Protein AF-A0A2P4YGZ6-F1 (afdb_monomer_lite)

Structure (mmCIF, N/CA/C/O backbone):
data_AF-A0A2P4YGZ6-F1
#
_entry.id   AF-A0A2P4YGZ6-F1
#
loop_
_atom_site.group_PDB
_atom_site.id
_atom_site.type_symbol
_atom_site.label_atom_id
_atom_site.label_alt_id
_atom_site.label_comp_id
_atom_site.label_asym_id
_atom_site.label_entity_id
_atom_site.label_seq_id
_atom_site.pdbx_PDB_ins_code
_atom_site.Cartn_x
_atom_site.Cartn_y
_atom_site.Cartn_z
_atom_site.occupancy
_atom_site.B_iso_or_equiv
_atom_site.auth_seq_id
_atom_site.auth_comp_id
_atom_site.auth_asym_id
_atom_site.auth_atom_id
_atom_site.pdbx_PDB_model_num
ATOM 1 N N . MET A 1 1 ? -4.863 10.847 4.086 1.00 81.38 1 MET A N 1
ATOM 2 C CA . MET A 1 1 ? -5.470 10.109 2.950 1.00 81.38 1 MET A CA 1
ATOM 3 C C . MET A 1 1 ? -4.583 8.900 2.673 1.00 81.38 1 MET A C 1
ATOM 5 O O . MET A 1 1 ? -3.381 9.070 2.823 1.00 81.38 1 MET A O 1
ATOM 9 N N . PRO A 1 2 ? -5.110 7.704 2.347 1.00 90.00 2 PRO A N 1
ATOM 10 C CA . PRO A 1 2 ? -4.251 6.555 2.063 1.00 90.00 2 PRO A CA 1
ATOM 11 C C . PRO A 1 2 ? -3.385 6.831 0.823 1.00 90.00 2 PRO A C 1
ATOM 13 O O . PRO A 1 2 ? -3.953 7.194 -0.212 1.00 90.00 2 PRO A O 1
ATOM 16 N N . PRO A 1 3 ? -2.054 6.654 0.893 1.00 94.62 3 PRO A N 1
ATOM 17 C CA . PRO A 1 3 ? -1.184 6.873 -0.255 1.00 94.62 3 PRO A CA 1
ATOM 18 C C . PRO A 1 3 ? -1.442 5.820 -1.334 1.00 94.62 3 PRO A C 1
ATOM 20 O O . PRO A 1 3 ? -1.851 4.684 -1.044 1.00 94.62 3 PRO A O 1
ATOM 23 N N . TYR A 1 4 ? -1.216 6.212 -2.587 1.00 95.00 4 TYR A N 1
ATOM 24 C CA . TYR A 1 4 ? -1.559 5.419 -3.763 1.00 95.00 4 TYR A CA 1
ATOM 25 C C . TYR A 1 4 ? -0.336 5.190 -4.653 1.00 95.00 4 TYR A C 1
ATOM 27 O O . TYR A 1 4 ? 0.297 6.148 -5.095 1.00 95.00 4 TYR A O 1
ATOM 35 N N . VAL A 1 5 ? -0.010 3.925 -4.926 1.00 93.50 5 VAL A N 1
ATOM 36 C CA . VAL A 1 5 ? 1.111 3.556 -5.797 1.00 93.50 5 VAL A CA 1
ATOM 37 C C . VAL A 1 5 ? 0.688 3.721 -7.251 1.00 93.50 5 VAL A C 1
ATOM 39 O O . VAL A 1 5 ? -0.211 3.026 -7.729 1.00 93.50 5 VAL A O 1
ATOM 42 N N . THR A 1 6 ? 1.338 4.641 -7.955 1.00 92.06 6 THR A N 1
ATOM 43 C CA . THR A 1 6 ? 1.119 4.902 -9.392 1.00 92.06 6 THR A CA 1
ATOM 44 C C . THR A 1 6 ? 2.372 4.693 -10.232 1.00 92.06 6 THR A C 1
ATOM 46 O O . THR A 1 6 ? 2.261 4.549 -11.445 1.00 92.06 6 THR A O 1
ATOM 49 N N . ASP A 1 7 ? 3.528 4.629 -9.579 1.00 89.44 7 ASP A N 1
ATOM 50 C CA . ASP A 1 7 ? 4.850 4.463 -10.162 1.00 89.44 7 ASP A CA 1
ATOM 51 C C . ASP A 1 7 ? 5.674 3.554 -9.235 1.00 89.44 7 ASP A C 1
ATOM 53 O O . ASP A 1 7 ? 5.510 3.591 -8.013 1.00 89.44 7 ASP A O 1
ATOM 57 N N . ILE A 1 8 ? 6.517 2.717 -9.836 1.00 87.94 8 ILE A N 1
ATOM 58 C CA . ILE A 1 8 ? 7.423 1.772 -9.171 1.00 87.94 8 ILE A CA 1
ATOM 59 C C . ILE A 1 8 ? 8.883 2.234 -9.214 1.00 87.94 8 ILE A C 1
ATOM 61 O O . ILE A 1 8 ? 9.770 1.490 -8.801 1.00 87.94 8 ILE A O 1
ATOM 65 N N . SER A 1 9 ? 9.152 3.454 -9.690 1.00 87.69 9 SER A N 1
ATOM 66 C CA . SER A 1 9 ? 10.473 4.062 -9.571 1.00 87.69 9 SER A CA 1
ATOM 67 C C . SER A 1 9 ? 10.914 4.124 -8.105 1.00 87.69 9 SER A C 1
ATOM 69 O O . SER A 1 9 ? 10.115 4.371 -7.197 1.00 87.69 9 SER A O 1
ATOM 71 N N . HIS A 1 10 ? 12.210 3.928 -7.858 1.00 86.19 10 HIS A N 1
ATOM 72 C CA . HIS A 1 10 ? 12.779 3.984 -6.512 1.00 86.19 10 HIS A CA 1
ATOM 73 C C . HIS A 1 10 ? 12.368 5.235 -5.707 1.00 86.19 10 HIS A C 1
ATOM 75 O O . HIS A 1 10 ? 11.855 5.068 -4.597 1.00 86.19 10 HIS A O 1
ATOM 81 N N . PRO A 1 11 ? 12.492 6.482 -6.217 1.00 88.44 11 PRO A N 1
ATOM 82 C CA . PRO A 1 11 ? 12.065 7.659 -5.458 1.00 88.44 11 PRO A CA 1
ATOM 83 C C . PRO A 1 11 ? 10.560 7.661 -5.151 1.00 88.44 11 PRO A C 1
ATOM 85 O O . PRO A 1 11 ? 10.166 8.082 -4.060 1.00 88.44 11 PRO A O 1
ATOM 88 N N . ALA A 1 12 ? 9.716 7.163 -6.063 1.00 89.56 12 ALA A N 1
ATOM 89 C CA . ALA A 1 12 ? 8.281 7.047 -5.823 1.00 89.56 12 ALA A CA 1
ATOM 90 C C . ALA A 1 12 ? 7.971 6.024 -4.721 1.00 89.56 12 ALA A C 1
ATOM 92 O O . ALA A 1 12 ? 7.162 6.308 -3.836 1.00 89.56 12 ALA A O 1
ATOM 93 N N . LEU A 1 13 ? 8.649 4.872 -4.720 1.00 91.19 13 LEU A N 1
ATOM 94 C CA . LEU A 1 13 ? 8.451 3.826 -3.716 1.00 91.19 13 LEU A CA 1
ATOM 95 C C . LEU A 1 13 ? 8.996 4.212 -2.337 1.00 91.19 13 LEU A C 1
ATOM 97 O O . LEU A 1 13 ? 8.330 3.961 -1.332 1.00 91.19 13 LEU A O 1
ATOM 101 N N . VAL A 1 14 ? 10.149 4.885 -2.266 1.00 89.56 14 VAL A N 1
ATOM 102 C CA . VAL A 1 14 ? 10.687 5.431 -1.007 1.00 89.56 14 VAL A CA 1
ATOM 103 C C . VAL A 1 14 ? 9.727 6.458 -0.410 1.00 89.56 14 VAL A C 1
ATOM 105 O O . VAL A 1 14 ? 9.428 6.409 0.788 1.00 89.56 14 VAL A O 1
ATOM 108 N N . LYS A 1 15 ? 9.202 7.368 -1.241 1.00 92.31 15 LYS A N 1
ATOM 109 C CA . LYS A 1 15 ? 8.197 8.346 -0.813 1.00 92.31 15 LYS A CA 1
ATOM 110 C C . LYS A 1 15 ? 6.922 7.653 -0.330 1.00 92.31 15 LYS A C 1
ATOM 112 O O . LYS A 1 15 ? 6.473 7.926 0.781 1.00 92.31 15 LYS A O 1
ATOM 117 N N . TRP A 1 16 ? 6.379 6.729 -1.123 1.00 94.50 16 TRP A N 1
ATOM 118 C CA . TRP A 1 16 ? 5.165 5.995 -0.772 1.00 94.50 16 TRP A CA 1
ATOM 119 C C . TRP A 1 16 ? 5.320 5.231 0.544 1.00 94.50 16 TRP A C 1
ATOM 121 O O . TRP A 1 16 ? 4.413 5.266 1.369 1.00 94.50 16 TRP A O 1
ATOM 131 N N . LYS A 1 17 ? 6.469 4.587 0.785 1.00 92.94 17 LYS A N 1
ATOM 132 C CA . LYS A 1 17 ? 6.731 3.844 2.025 1.00 92.94 17 LYS A CA 1
ATOM 133 C C . LYS A 1 17 ? 6.667 4.745 3.259 1.00 92.94 17 LYS A C 1
ATOM 135 O O . LYS A 1 17 ? 6.066 4.361 4.260 1.00 92.94 17 LYS A O 1
ATOM 140 N N . ARG A 1 18 ? 7.225 5.957 3.174 1.00 94.00 18 ARG A N 1
ATOM 141 C CA . ARG A 1 18 ? 7.132 6.959 4.247 1.00 94.00 18 ARG A CA 1
ATOM 142 C C . ARG A 1 18 ? 5.687 7.397 4.480 1.00 94.00 18 ARG A C 1
ATOM 144 O O . ARG A 1 18 ? 5.194 7.297 5.597 1.00 94.00 18 ARG A O 1
ATOM 151 N N . GLU A 1 19 ? 4.994 7.812 3.421 1.00 95.56 19 GLU A N 1
ATOM 152 C CA . GLU A 1 19 ? 3.592 8.250 3.506 1.00 95.56 19 GLU A CA 1
ATOM 153 C C . GLU A 1 19 ? 2.672 7.129 4.014 1.00 95.56 19 GLU A C 1
ATOM 155 O O . GLU A 1 19 ? 1.671 7.378 4.690 1.00 95.56 19 GLU A O 1
ATOM 160 N N . ARG A 1 20 ? 2.998 5.872 3.691 1.00 95.38 20 ARG A N 1
ATOM 161 C CA . ARG A 1 20 ? 2.248 4.697 4.131 1.00 95.38 20 ARG A CA 1
ATOM 162 C C . ARG A 1 20 ? 2.397 4.471 5.627 1.00 95.38 20 ARG A C 1
ATOM 164 O O . ARG A 1 20 ? 1.386 4.185 6.263 1.00 95.38 20 ARG A O 1
ATOM 171 N N . GLN A 1 21 ? 3.602 4.642 6.166 1.00 95.19 21 GLN A N 1
ATOM 172 C CA . GLN A 1 21 ? 3.846 4.567 7.604 1.00 95.19 21 GLN A CA 1
ATOM 173 C C . GLN A 1 21 ? 3.069 5.659 8.348 1.00 95.19 21 GLN A C 1
ATOM 175 O O . GLN A 1 21 ? 2.288 5.349 9.240 1.00 95.19 21 GLN A O 1
ATOM 180 N N . GLU A 1 22 ? 3.186 6.916 7.910 1.00 96.50 22 GLU A N 1
ATOM 181 C CA . GLU A 1 22 ? 2.470 8.047 8.521 1.00 96.50 22 GLU A CA 1
ATOM 182 C C . GLU A 1 22 ? 0.944 7.846 8.497 1.00 96.50 22 GLU A C 1
ATOM 184 O O . GLU A 1 22 ? 0.238 8.158 9.458 1.00 96.50 22 GLU A O 1
ATOM 189 N N . TYR A 1 23 ? 0.416 7.291 7.402 1.00 96.31 23 TYR A N 1
ATOM 190 C CA . TYR A 1 23 ? -0.995 6.930 7.298 1.00 96.31 23 TYR A CA 1
ATOM 191 C C . TYR A 1 23 ? -1.392 5.821 8.282 1.00 96.31 23 TYR A C 1
ATOM 193 O O . TYR A 1 23 ? -2.441 5.928 8.917 1.00 96.31 23 TYR A O 1
ATOM 201 N N . GLU A 1 24 ? -0.590 4.763 8.404 1.00 95.44 24 GLU A N 1
ATOM 202 C CA . GLU A 1 24 ? -0.854 3.651 9.323 1.00 95.44 24 GLU A CA 1
ATOM 203 C C . GLU A 1 24 ? -0.829 4.106 10.789 1.00 95.44 24 GLU A C 1
ATOM 205 O O . GLU A 1 24 ? -1.750 3.760 11.535 1.00 95.44 24 GLU A O 1
ATOM 210 N N . ASP A 1 25 ? 0.124 4.964 11.158 1.00 96.44 25 ASP A N 1
ATOM 211 C CA . ASP A 1 25 ? 0.239 5.557 12.495 1.00 96.44 25 ASP A CA 1
ATOM 212 C C . ASP A 1 25 ? -0.965 6.458 12.815 1.00 96.44 25 ASP A C 1
ATOM 214 O O . ASP A 1 25 ? -1.553 6.384 13.897 1.00 96.44 25 ASP A O 1
ATOM 218 N N . ALA A 1 26 ? -1.404 7.278 11.853 1.00 95.50 26 ALA A N 1
ATOM 219 C CA . ALA A 1 26 ? -2.579 8.132 12.020 1.00 95.50 26 ALA A CA 1
ATOM 220 C C . ALA A 1 26 ? -3.877 7.321 12.180 1.00 95.50 26 ALA A C 1
ATOM 222 O O . ALA A 1 26 ? -4.749 7.686 12.975 1.00 95.50 26 ALA A O 1
ATOM 223 N N . ILE A 1 27 ? -4.022 6.218 11.435 1.00 95.62 27 ILE A N 1
ATOM 224 C CA . ILE A 1 27 ? -5.159 5.301 11.587 1.00 95.62 27 ILE A CA 1
ATOM 225 C C . ILE A 1 27 ? -5.121 4.632 12.958 1.00 95.62 27 ILE A C 1
ATOM 227 O O . ILE A 1 27 ? -6.158 4.549 13.611 1.00 95.62 27 ILE A O 1
ATOM 231 N N . GLU A 1 28 ? -3.951 4.194 13.411 1.00 95.25 28 GLU A N 1
ATOM 232 C CA . GLU A 1 28 ? -3.782 3.582 14.725 1.00 95.25 28 GLU A CA 1
ATOM 233 C C . GLU A 1 28 ? -4.152 4.539 15.860 1.00 95.25 28 GLU A C 1
ATOM 235 O O . GLU A 1 28 ? -4.978 4.185 16.703 1.00 95.25 28 GLU A O 1
ATOM 240 N N . ALA A 1 29 ? -3.651 5.776 15.827 1.00 95.81 29 ALA A N 1
ATOM 241 C CA . ALA A 1 29 ? -3.998 6.807 16.802 1.00 95.81 29 ALA A CA 1
ATOM 242 C C . ALA A 1 29 ? -5.510 7.096 16.826 1.00 95.81 29 ALA A C 1
ATOM 244 O O . ALA A 1 29 ? -6.119 7.195 17.894 1.00 95.81 29 ALA A O 1
ATOM 245 N N . ARG A 1 30 ? -6.149 7.180 15.649 1.00 95.38 30 ARG A N 1
ATOM 246 C CA . ARG A 1 30 ? -7.602 7.381 15.549 1.00 95.38 30 ARG A CA 1
ATOM 247 C C . ARG A 1 30 ? -8.384 6.200 16.119 1.00 95.38 30 ARG A C 1
ATOM 249 O O . ARG A 1 30 ? -9.349 6.413 16.851 1.00 95.38 30 ARG A O 1
ATOM 256 N N . CYS A 1 31 ? -7.988 4.972 15.791 1.00 95.38 31 CYS A N 1
ATOM 257 C CA . CYS A 1 31 ? -8.648 3.760 16.280 1.00 95.38 31 CYS A CA 1
ATOM 258 C C . CYS A 1 31 ? -8.522 3.644 17.802 1.00 95.38 31 CYS A C 1
ATOM 260 O O . CYS A 1 31 ? -9.511 3.360 18.471 1.00 95.38 31 CYS A O 1
ATOM 262 N N . ALA A 1 32 ? -7.353 3.966 18.363 1.00 94.44 32 ALA A N 1
ATOM 263 C CA . ALA A 1 32 ? -7.150 4.009 19.810 1.00 94.44 32 ALA A CA 1
ATOM 264 C C . ALA A 1 32 ? -8.070 5.032 20.505 1.00 94.44 32 ALA A C 1
ATOM 266 O O . ALA A 1 32 ? -8.586 4.758 21.585 1.00 94.44 32 ALA A O 1
ATOM 267 N N . ALA A 1 33 ? -8.317 6.187 19.878 1.00 95.12 33 ALA A N 1
ATOM 268 C CA . ALA A 1 33 ? -9.186 7.227 20.430 1.00 95.12 33 ALA A CA 1
ATOM 269 C C . ALA A 1 33 ? -10.691 6.919 20.308 1.00 95.12 33 ALA A C 1
ATOM 271 O O . ALA A 1 33 ? -11.481 7.361 21.138 1.00 95.12 33 ALA A O 1
ATOM 272 N N . THR A 1 34 ? -11.102 6.200 19.262 1.00 93.88 34 THR A N 1
ATOM 273 C CA . THR A 1 34 ? -12.522 5.983 18.913 1.00 93.88 34 THR A CA 1
ATOM 274 C C . THR A 1 34 ? -13.033 4.580 19.240 1.00 93.88 34 THR A C 1
ATOM 276 O O . THR A 1 34 ? -14.241 4.360 19.250 1.00 93.88 34 THR A O 1
ATOM 279 N N . GLY A 1 35 ? -12.132 3.626 19.491 1.00 92.06 35 GLY A N 1
ATOM 280 C CA . GLY A 1 35 ? -12.460 2.203 19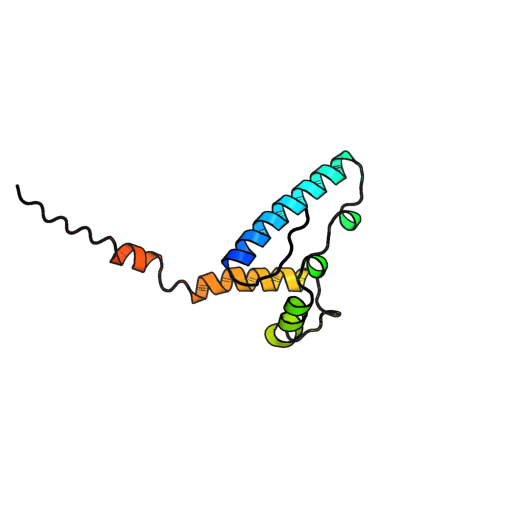.588 1.00 92.06 35 GLY A CA 1
ATOM 281 C C . GLY A 1 35 ? -12.782 1.552 18.237 1.00 92.06 35 GLY A C 1
ATOM 282 O O . GLY A 1 35 ? -13.282 0.428 18.211 1.00 92.06 35 GLY A O 1
ATOM 283 N N . GLU A 1 36 ? -12.532 2.240 17.115 1.00 92.75 36 GLU A N 1
ATOM 284 C CA . GLU A 1 36 ? -12.697 1.668 15.778 1.00 92.75 36 GLU A CA 1
ATOM 285 C C . GLU A 1 36 ? -11.752 0.480 15.549 1.00 92.75 36 GLU A C 1
ATOM 287 O O . GLU A 1 36 ? -10.610 0.444 16.007 1.00 92.75 36 GLU A O 1
ATOM 292 N N . ASP A 1 37 ? -12.220 -0.491 14.768 1.00 92.12 37 ASP A N 1
ATOM 293 C CA . ASP A 1 37 ? -11.410 -1.627 14.341 1.00 92.12 37 ASP A CA 1
ATOM 294 C C . ASP A 1 37 ? -10.400 -1.189 13.265 1.00 92.12 37 ASP A C 1
ATOM 296 O O . ASP A 1 37 ? -10.779 -0.847 12.137 1.00 92.12 37 ASP A O 1
ATOM 300 N N . LYS A 1 38 ? -9.101 -1.255 13.596 1.00 90.19 38 LYS A N 1
ATOM 301 C CA . LYS A 1 38 ? -7.990 -0.917 12.688 1.00 90.19 38 LYS A CA 1
ATOM 302 C C . LYS A 1 38 ? -8.075 -1.670 11.362 1.00 90.19 38 LYS A C 1
ATOM 304 O O . LYS A 1 38 ? -7.799 -1.079 10.321 1.00 90.19 38 LYS A O 1
ATOM 309 N N . SER A 1 39 ? -8.485 -2.939 11.370 1.00 89.62 39 SER A N 1
ATOM 310 C CA . SER A 1 39 ? -8.579 -3.752 10.149 1.00 89.62 39 SER A CA 1
ATOM 311 C C . SER A 1 39 ? -9.653 -3.242 9.183 1.00 89.62 39 SER A C 1
ATOM 313 O O . SER A 1 39 ? -9.511 -3.384 7.971 1.00 89.62 39 SER A O 1
ATOM 315 N N . LYS A 1 40 ? -10.697 -2.591 9.712 1.00 90.81 40 LYS A N 1
ATOM 316 C CA . LYS A 1 40 ? -11.773 -1.969 8.927 1.00 90.81 40 LYS A CA 1
ATOM 317 C C . LYS A 1 40 ? -11.436 -0.537 8.520 1.00 90.81 40 LYS A C 1
ATOM 319 O O . LYS A 1 40 ? -11.878 -0.073 7.473 1.00 90.81 40 LYS A O 1
ATOM 324 N N . ALA A 1 41 ? -10.659 0.163 9.344 1.00 91.50 41 ALA A N 1
ATOM 325 C CA . ALA A 1 41 ? -10.221 1.532 9.097 1.00 91.50 41 ALA A CA 1
ATOM 326 C C . ALA A 1 41 ? -9.068 1.632 8.082 1.00 91.50 41 ALA A C 1
ATOM 328 O O . ALA A 1 41 ? -8.954 2.633 7.364 1.00 91.50 41 ALA A O 1
ATOM 329 N N . LEU A 1 42 ? -8.197 0.621 8.041 1.00 94.19 42 LEU A N 1
ATOM 330 C CA . LEU A 1 42 ? -6.989 0.627 7.232 1.00 94.19 42 LEU A CA 1
ATOM 331 C C . LEU A 1 42 ? -7.260 0.148 5.804 1.00 94.19 42 LEU A C 1
ATOM 333 O O . LEU A 1 42 ? -7.716 -0.968 5.569 1.00 94.19 42 LEU A O 1
ATOM 337 N N . ARG A 1 43 ? -6.881 0.961 4.814 1.00 95.06 43 ARG A N 1
ATOM 338 C CA . ARG A 1 43 ? -6.898 0.533 3.412 1.00 95.06 43 ARG A CA 1
ATOM 339 C C . ARG A 1 43 ? -5.753 -0.447 3.148 1.00 95.06 43 ARG A C 1
ATOM 341 O O . ARG A 1 43 ? -4.589 -0.088 3.311 1.00 95.06 43 ARG A O 1
ATOM 348 N N . SER A 1 44 ? -6.066 -1.652 2.682 1.00 94.06 44 SER A N 1
ATOM 349 C CA . SER A 1 44 ? -5.077 -2.656 2.246 1.00 94.06 44 SER A CA 1
ATOM 350 C C . SER A 1 44 ? -4.101 -2.097 1.196 1.00 94.06 44 SER A C 1
ATOM 352 O O . SER A 1 44 ? -4.504 -1.259 0.383 1.00 94.06 44 SER A O 1
ATOM 354 N N . VAL A 1 45 ? -2.867 -2.596 1.145 1.00 93.38 45 VAL A N 1
ATOM 355 C CA . VAL A 1 45 ? -1.845 -2.219 0.154 1.00 93.38 45 VAL A CA 1
ATOM 356 C C . VAL A 1 45 ? -2.317 -2.525 -1.264 1.00 93.38 45 VAL A C 1
ATOM 358 O O . VAL A 1 45 ? -2.195 -1.666 -2.134 1.00 93.38 45 VAL A O 1
ATOM 361 N N . LYS A 1 46 ? -2.961 -3.676 -1.485 1.00 93.81 46 LYS A N 1
ATOM 362 C CA . LYS A 1 46 ? -3.531 -4.056 -2.789 1.00 93.81 46 LYS A CA 1
ATOM 363 C C . LYS A 1 46 ? -4.535 -3.029 -3.314 1.00 93.81 46 LYS A C 1
ATOM 365 O O . LYS A 1 46 ? -4.453 -2.598 -4.460 1.00 93.81 46 LYS A O 1
ATOM 370 N N . ASN A 1 47 ? -5.435 -2.552 -2.451 1.00 93.50 47 ASN A N 1
ATOM 371 C CA . ASN A 1 47 ? -6.373 -1.472 -2.793 1.00 93.50 47 ASN A CA 1
ATOM 372 C C . ASN A 1 47 ? -5.721 -0.081 -2.854 1.00 93.50 47 ASN A C 1
ATOM 374 O O . ASN A 1 47 ? -6.350 0.852 -3.353 1.00 93.50 47 ASN A O 1
ATOM 378 N N . SER A 1 48 ? -4.505 0.082 -2.338 1.00 93.94 48 SER A N 1
ATOM 379 C CA . SER A 1 48 ? -3.680 1.294 -2.426 1.00 93.94 48 SER A CA 1
ATOM 380 C C . SER A 1 48 ? -2.747 1.282 -3.645 1.00 93.94 48 SER A C 1
ATOM 382 O O . SER A 1 48 ? -1.822 2.087 -3.711 1.00 93.94 48 SER A O 1
ATOM 384 N N . PHE A 1 49 ? -2.989 0.403 -4.618 1.00 93.69 49 PHE A N 1
ATOM 385 C CA . PHE A 1 49 ? -2.159 0.238 -5.805 1.00 93.69 49 PHE A CA 1
ATOM 386 C C . PHE A 1 49 ? -2.952 0.523 -7.084 1.00 93.69 49 PHE A C 1
ATOM 388 O O . PHE A 1 49 ? -4.130 0.161 -7.196 1.00 93.69 49 PHE A O 1
ATOM 395 N N . ASN A 1 50 ? -2.309 1.140 -8.078 1.00 94.94 50 ASN A N 1
ATOM 396 C CA . ASN A 1 50 ? -2.822 1.172 -9.443 1.00 94.94 50 ASN A CA 1
ATOM 397 C C . ASN A 1 50 ? -3.067 -0.253 -9.949 1.00 94.94 50 ASN A C 1
ATOM 399 O O . ASN A 1 50 ? -2.142 -1.053 -10.065 1.00 94.94 50 ASN A O 1
ATOM 403 N N . ARG A 1 51 ? -4.327 -0.569 -10.266 1.00 94.31 51 ARG A N 1
ATOM 404 C CA . ARG A 1 51 ? -4.733 -1.934 -10.622 1.00 94.31 51 ARG A CA 1
ATOM 405 C C . ARG A 1 51 ? -4.024 -2.449 -11.873 1.00 94.31 51 ARG A C 1
ATOM 407 O O . ARG A 1 51 ? -3.672 -3.621 -11.914 1.00 94.31 51 ARG A O 1
ATOM 414 N N . ASN A 1 52 ? -3.799 -1.593 -12.870 1.00 93.50 52 ASN A N 1
ATOM 415 C CA . ASN A 1 52 ? -3.115 -1.987 -14.101 1.00 93.50 52 ASN A CA 1
ATOM 416 C C . ASN A 1 52 ? -1.632 -2.249 -13.835 1.00 93.50 52 ASN A C 1
ATOM 418 O O . ASN A 1 52 ? -1.119 -3.275 -14.266 1.00 93.50 52 ASN A O 1
ATOM 422 N N . LEU A 1 53 ? -0.977 -1.374 -13.068 1.00 93.50 53 LEU A N 1
ATOM 423 C CA . LEU A 1 53 ? 0.422 -1.552 -12.680 1.00 93.50 53 LEU A CA 1
ATOM 424 C C . LEU A 1 53 ? 0.615 -2.821 -11.839 1.00 93.50 53 LEU A C 1
ATOM 426 O O . LEU A 1 53 ? 1.492 -3.626 -12.137 1.00 93.50 53 LEU A O 1
ATOM 430 N N . LEU A 1 54 ? -0.255 -3.049 -10.851 1.00 93.56 54 LEU A N 1
ATOM 431 C CA . LEU A 1 54 ? -0.230 -4.261 -10.034 1.00 93.56 54 LEU A CA 1
ATOM 432 C C . LEU A 1 54 ? -0.451 -5.521 -10.881 1.00 93.56 54 LEU A C 1
ATOM 434 O O . LEU A 1 54 ? 0.218 -6.524 -10.661 1.00 93.56 54 LEU A O 1
ATOM 438 N N . ASN A 1 55 ? -1.354 -5.472 -11.867 1.00 93.12 55 ASN A N 1
ATOM 439 C CA . ASN A 1 55 ? -1.589 -6.585 -12.791 1.00 93.12 55 ASN A CA 1
ATOM 440 C C . ASN A 1 55 ? -0.328 -6.935 -13.579 1.00 93.12 55 ASN A C 1
ATOM 442 O O . ASN A 1 55 ? 0.004 -8.108 -13.720 1.00 93.12 55 ASN A O 1
ATOM 446 N N . THR A 1 56 ? 0.353 -5.911 -14.095 1.00 92.19 56 THR A N 1
ATOM 447 C CA . THR A 1 56 ? 1.600 -6.060 -14.844 1.00 92.19 56 THR A CA 1
ATOM 448 C C . THR A 1 56 ? 2.673 -6.689 -13.960 1.00 92.19 56 THR A C 1
ATOM 450 O O . THR A 1 56 ? 3.231 -7.711 -14.342 1.00 92.19 56 THR A O 1
ATOM 453 N N . LEU A 1 57 ? 2.888 -6.172 -12.748 1.00 91.88 57 LEU A N 1
ATOM 454 C CA . LEU A 1 57 ? 3.860 -6.739 -11.804 1.00 91.88 57 LEU A CA 1
ATOM 455 C C . LEU A 1 57 ? 3.546 -8.194 -11.446 1.00 91.88 57 LEU A C 1
ATOM 457 O O . LEU A 1 57 ? 4.421 -9.051 -11.514 1.00 91.88 57 LEU A O 1
ATOM 461 N N . CYS A 1 58 ? 2.284 -8.500 -11.132 1.00 93.06 58 CYS A N 1
ATOM 462 C CA . CYS A 1 58 ? 1.879 -9.865 -10.807 1.00 93.06 58 CYS A CA 1
ATOM 463 C C . CYS A 1 58 ? 2.201 -10.827 -11.956 1.00 93.06 58 CYS A C 1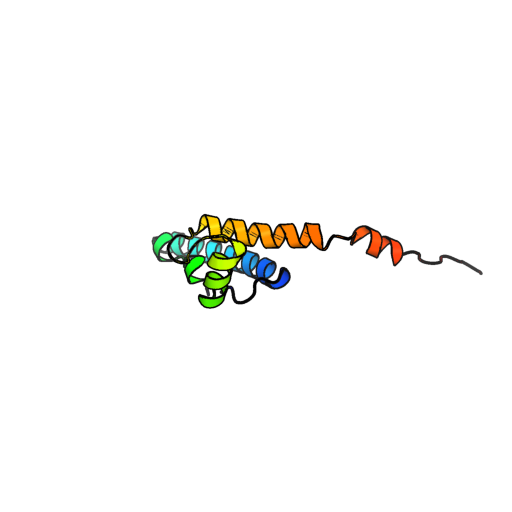
ATOM 465 O O . CYS A 1 58 ? 2.819 -11.864 -11.729 1.00 93.06 58 CYS A O 1
ATOM 467 N N . LYS A 1 59 ? 1.824 -10.460 -13.186 1.00 91.69 59 LYS A N 1
ATOM 468 C CA . LYS A 1 59 ? 1.970 -11.321 -14.364 1.00 91.69 59 LYS A CA 1
ATOM 469 C C . LYS A 1 59 ? 3.412 -11.479 -14.830 1.00 91.69 59 LYS A C 1
ATOM 471 O O . LYS A 1 59 ? 3.793 -12.585 -15.195 1.00 91.69 59 LYS A O 1
ATOM 476 N N . PHE A 1 60 ? 4.164 -10.383 -14.885 1.00 88.50 60 PHE A N 1
ATOM 477 C CA . PHE A 1 60 ? 5.465 -10.355 -15.552 1.00 88.50 60 PHE A CA 1
ATOM 478 C C . PHE A 1 60 ? 6.639 -10.495 -14.584 1.00 88.50 60 PHE A C 1
ATOM 480 O O . PHE A 1 60 ? 7.605 -11.162 -14.932 1.00 88.50 60 PHE A O 1
ATOM 487 N N . GLU A 1 61 ? 6.538 -9.946 -13.373 1.00 87.81 61 GLU A N 1
ATOM 488 C CA . GLU A 1 61 ? 7.649 -9.945 -12.411 1.00 87.81 61 GLU A CA 1
ATOM 489 C C . GLU A 1 61 ? 7.500 -11.050 -11.358 1.00 87.81 61 GLU A C 1
ATOM 491 O O . GLU A 1 61 ? 8.464 -11.715 -10.991 1.00 87.81 61 GLU A O 1
ATOM 496 N N . TRP A 1 62 ? 6.284 -11.270 -10.850 1.00 90.25 62 TRP A N 1
ATOM 497 C CA . TRP A 1 62 ? 6.078 -12.115 -9.666 1.00 90.25 62 TRP A CA 1
ATOM 498 C C . TRP A 1 62 ? 5.530 -13.510 -9.962 1.00 90.25 62 TRP A C 1
ATOM 500 O O . TRP A 1 62 ? 5.438 -14.321 -9.039 1.00 90.25 62 TRP A O 1
ATOM 510 N N . GLY A 1 63 ? 5.140 -13.788 -11.209 1.00 91.81 63 GLY A N 1
ATOM 511 C CA . GLY A 1 63 ? 4.576 -15.078 -11.615 1.00 91.81 63 GLY A CA 1
ATOM 512 C C . GLY A 1 63 ? 3.271 -15.436 -10.890 1.00 91.81 63 GLY A C 1
ATOM 513 O O . GLY A 1 63 ? 3.038 -16.599 -10.572 1.00 91.81 63 GLY A O 1
ATOM 514 N N . THR A 1 64 ? 2.434 -14.443 -10.586 1.00 94.31 64 THR A N 1
ATOM 515 C CA . THR A 1 64 ? 1.170 -14.598 -9.850 1.00 94.31 64 THR A CA 1
ATOM 516 C C . THR A 1 64 ? 0.035 -13.802 -10.507 1.00 94.31 64 THR A C 1
ATOM 518 O O . THR A 1 64 ? 0.201 -13.184 -11.561 1.00 94.31 64 THR A O 1
ATOM 521 N N . THR A 1 65 ? -1.149 -13.805 -9.902 1.00 93.94 65 THR A N 1
ATOM 522 C CA . THR A 1 65 ? -2.304 -13.022 -10.351 1.00 93.94 65 THR A CA 1
ATOM 523 C C . THR A 1 65 ? -2.663 -11.955 -9.323 1.00 93.94 65 THR A C 1
ATOM 525 O O . THR A 1 65 ? -2.276 -12.030 -8.157 1.00 93.94 65 THR A O 1
ATOM 528 N N . ILE A 1 66 ? -3.458 -10.959 -9.733 1.00 91.38 66 ILE A N 1
ATOM 529 C CA . ILE A 1 66 ? -4.039 -10.021 -8.765 1.00 91.38 66 ILE A CA 1
ATOM 530 C C . ILE A 1 66 ? -4.878 -10.771 -7.736 1.00 91.38 66 ILE A C 1
ATOM 532 O O . ILE A 1 66 ? -4.968 -10.306 -6.615 1.00 91.38 66 ILE A O 1
ATOM 536 N N . GLU A 1 67 ? -5.520 -11.885 -8.063 1.00 92.88 67 GLU A N 1
ATOM 537 C CA . GLU A 1 67 ? -6.377 -12.600 -7.114 1.00 92.88 67 GLU A CA 1
ATOM 538 C C . GLU A 1 67 ? -5.537 -13.298 -6.041 1.00 92.88 67 GLU A C 1
ATOM 540 O O . GLU A 1 67 ? -5.792 -13.093 -4.852 1.00 92.88 67 GLU A O 1
ATOM 545 N N . ASP A 1 68 ? -4.467 -13.971 -6.462 1.00 94.75 68 ASP A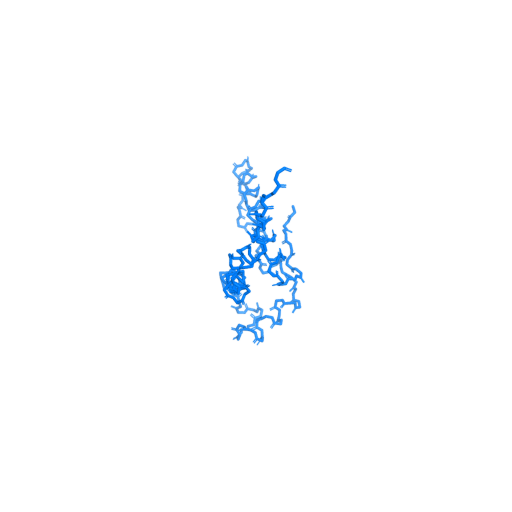 N 1
ATOM 546 C CA . ASP A 1 68 ? -3.625 -14.811 -5.606 1.00 94.75 68 ASP A CA 1
ATOM 547 C C . ASP A 1 68 ? -2.553 -14.034 -4.832 1.00 94.75 68 ASP A C 1
ATOM 549 O O . ASP A 1 68 ? -2.060 -14.506 -3.805 1.00 94.75 68 ASP A O 1
ATOM 553 N N . VAL A 1 69 ? -2.180 -12.833 -5.290 1.00 94.50 69 VAL A N 1
ATOM 554 C CA . VAL A 1 69 ? -1.157 -12.040 -4.602 1.00 94.50 69 VAL A CA 1
ATOM 555 C C . VAL A 1 69 ? -1.647 -11.586 -3.221 1.00 94.50 69 VAL A C 1
ATOM 557 O O . VAL A 1 69 ? -2.717 -10.974 -3.071 1.00 94.50 69 VAL A O 1
ATOM 560 N N . THR A 1 70 ? -0.834 -11.876 -2.203 1.00 95.75 70 THR A N 1
ATOM 561 C CA . THR A 1 70 ? -1.082 -11.516 -0.803 1.00 95.75 70 THR A CA 1
ATOM 562 C C . THR A 1 70 ? -0.522 -10.134 -0.466 1.00 95.75 70 THR A C 1
ATOM 564 O O . THR A 1 70 ? 0.408 -9.645 -1.107 1.00 95.75 70 THR A O 1
ATOM 567 N N . GLU A 1 71 ? -1.064 -9.503 0.577 1.00 93.50 71 GLU A N 1
ATOM 568 C CA . GLU A 1 71 ? -0.586 -8.202 1.070 1.00 93.50 71 GLU A CA 1
ATOM 569 C C . GLU A 1 71 ? 0.909 -8.234 1.431 1.00 93.50 71 GLU A C 1
ATOM 571 O O . GLU A 1 71 ? 1.662 -7.343 1.035 1.00 93.50 71 GLU A O 1
ATOM 576 N N . ASP A 1 72 ? 1.357 -9.286 2.123 1.00 94.25 72 ASP A N 1
ATOM 577 C CA . ASP A 1 72 ? 2.762 -9.476 2.503 1.00 94.25 72 ASP A CA 1
ATOM 578 C C . ASP A 1 72 ? 3.682 -9.685 1.301 1.00 94.25 72 ASP A C 1
ATOM 580 O O . ASP A 1 72 ? 4.809 -9.183 1.293 1.00 94.25 72 ASP A O 1
ATOM 584 N N . ARG A 1 73 ? 3.202 -10.369 0.252 1.00 93.94 73 ARG A N 1
ATOM 585 C CA . ARG A 1 73 ? 3.959 -10.532 -0.993 1.00 93.94 73 ARG A CA 1
ATOM 586 C C . ARG A 1 73 ? 4.163 -9.188 -1.682 1.00 93.94 73 ARG A C 1
ATOM 588 O O . ARG A 1 73 ? 5.294 -8.879 -2.039 1.00 93.94 73 ARG A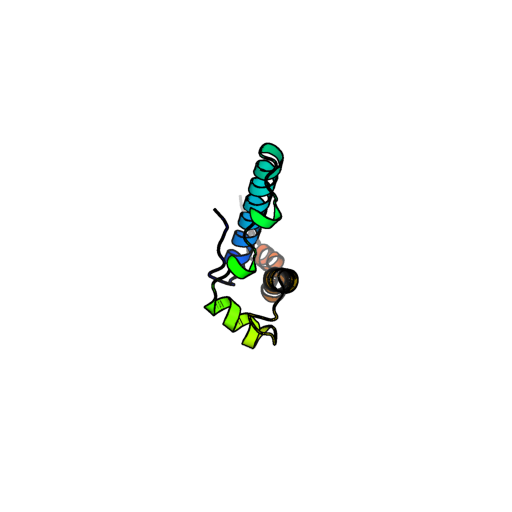 O 1
ATOM 595 N N . ILE A 1 74 ? 3.110 -8.370 -1.800 1.00 94.31 74 ILE A N 1
ATOM 596 C CA . ILE A 1 74 ? 3.211 -7.024 -2.394 1.00 94.31 74 ILE A CA 1
ATOM 597 C C . ILE A 1 74 ? 4.213 -6.177 -1.608 1.00 94.31 74 ILE A C 1
ATOM 599 O O . ILE A 1 74 ? 5.096 -5.563 -2.200 1.00 94.31 74 ILE A O 1
ATOM 603 N N . ARG A 1 75 ? 4.102 -6.156 -0.273 1.00 93.31 75 ARG A N 1
ATOM 604 C CA . ARG A 1 75 ? 5.017 -5.395 0.590 1.00 93.31 75 ARG A CA 1
ATOM 605 C C . ARG A 1 75 ? 6.462 -5.832 0.392 1.00 93.31 75 ARG A C 1
ATOM 607 O O . ARG A 1 75 ? 7.314 -4.978 0.189 1.00 93.31 75 ARG A O 1
ATOM 614 N N . SER A 1 76 ? 6.709 -7.140 0.412 1.00 93.00 76 SER A N 1
ATOM 615 C CA . SER A 1 76 ? 8.049 -7.718 0.271 1.00 93.00 76 SER A CA 1
ATOM 616 C C . SER A 1 76 ? 8.681 -7.397 -1.083 1.00 93.00 76 SER A C 1
ATOM 618 O O . SER A 1 76 ? 9.866 -7.091 -1.143 1.00 93.00 76 SER A O 1
ATOM 620 N N . GLU A 1 77 ? 7.894 -7.418 -2.158 1.00 92.81 77 GLU A N 1
ATOM 621 C CA . GLU A 1 77 ? 8.367 -7.089 -3.505 1.00 92.81 77 GLU A CA 1
ATOM 622 C C . GLU A 1 77 ? 8.641 -5.592 -3.688 1.00 92.81 77 GLU A C 1
ATOM 624 O O . GLU A 1 77 ? 9.669 -5.222 -4.248 1.00 92.81 77 GLU A O 1
ATOM 629 N N . LEU A 1 78 ? 7.792 -4.711 -3.147 1.00 90.69 78 LEU A N 1
ATOM 630 C CA . LEU A 1 78 ? 8.086 -3.272 -3.117 1.00 90.69 78 LEU A CA 1
ATOM 631 C C . LEU A 1 78 ? 9.383 -2.981 -2.353 1.00 90.69 78 LEU A C 1
ATOM 633 O O . LEU A 1 78 ? 10.215 -2.189 -2.789 1.00 90.69 78 LEU A O 1
ATOM 637 N N . ASP A 1 79 ? 9.567 -3.660 -1.227 1.00 90.25 79 ASP A N 1
ATOM 638 C CA . ASP A 1 79 ? 10.773 -3.594 -0.414 1.00 90.25 79 ASP A CA 1
ATOM 639 C C . ASP A 1 79 ? 12.013 -4.115 -1.157 1.00 90.25 79 ASP A C 1
ATOM 641 O O . ASP A 1 79 ? 13.101 -3.561 -1.005 1.00 90.25 79 ASP A O 1
ATOM 645 N N . ASN A 1 80 ? 11.854 -5.162 -1.968 1.00 90.06 80 ASN A N 1
ATOM 646 C CA . ASN A 1 80 ? 12.902 -5.703 -2.827 1.00 90.06 80 ASN A CA 1
ATOM 647 C C . ASN A 1 80 ? 13.307 -4.699 -3.914 1.00 90.06 80 ASN A C 1
ATOM 649 O O . ASN A 1 80 ? 14.494 -4.466 -4.096 1.00 90.06 80 ASN A O 1
ATOM 653 N N . ILE A 1 81 ? 12.350 -4.032 -4.570 1.00 86.19 81 ILE A N 1
ATOM 654 C CA . ILE A 1 81 ? 12.640 -2.985 -5.566 1.00 86.19 81 ILE A CA 1
ATOM 655 C C . ILE A 1 81 ? 13.400 -1.823 -4.916 1.00 86.19 81 ILE A C 1
ATOM 657 O O . ILE A 1 81 ? 14.406 -1.365 -5.453 1.00 86.19 81 ILE A O 1
ATOM 661 N N . ILE A 1 82 ? 12.968 -1.376 -3.732 1.00 86.25 82 ILE A N 1
ATOM 662 C CA . ILE A 1 82 ? 13.658 -0.303 -3.002 1.00 86.25 82 ILE A CA 1
ATOM 663 C C . ILE A 1 82 ? 15.111 -0.701 -2.682 1.00 86.25 82 ILE A C 1
ATOM 665 O O . ILE A 1 82 ? 16.021 0.103 -2.863 1.00 86.25 82 ILE A O 1
ATOM 669 N N . ARG A 1 83 ? 15.349 -1.941 -2.230 1.00 83.88 83 ARG A N 1
ATOM 670 C CA . ARG A 1 83 ? 16.699 -2.425 -1.883 1.00 83.88 83 ARG A CA 1
ATOM 671 C C . ARG A 1 83 ? 17.573 -2.720 -3.103 1.00 83.88 83 ARG A C 1
ATOM 673 O O . ARG A 1 83 ? 18.763 -2.432 -3.067 1.00 83.88 83 ARG A O 1
ATOM 680 N N . ASN A 1 84 ? 17.012 -3.290 -4.165 1.00 72.12 84 ASN A N 1
ATOM 681 C CA . ASN A 1 84 ? 17.780 -3.677 -5.348 1.00 72.12 84 ASN A CA 1
ATOM 682 C C . ASN A 1 84 ? 18.201 -2.475 -6.174 1.00 72.12 84 ASN A C 1
ATOM 684 O O . ASN A 1 84 ? 19.314 -2.486 -6.670 1.00 72.12 84 ASN A O 1
ATOM 688 N N . VAL A 1 85 ? 17.388 -1.418 -6.263 1.00 59.34 85 VAL A N 1
ATOM 689 C CA . VAL A 1 85 ? 17.841 -0.190 -6.932 1.00 59.34 85 VAL A CA 1
ATOM 690 C C . VAL A 1 85 ? 19.016 0.435 -6.178 1.00 59.34 85 VAL A C 1
ATOM 692 O O . VAL A 1 85 ? 19.936 0.928 -6.810 1.00 59.34 85 VAL A O 1
ATOM 695 N N . MET A 1 86 ? 19.079 0.323 -4.845 1.00 53.12 86 MET A N 1
ATOM 696 C CA . MET A 1 86 ? 20.317 0.655 -4.132 1.00 53.12 86 MET A CA 1
ATOM 697 C C . MET A 1 86 ? 21.480 -0.258 -4.557 1.00 53.12 86 MET A C 1
ATOM 699 O O . MET A 1 86 ? 22.557 0.244 -4.817 1.00 53.12 86 MET A O 1
ATOM 703 N N . ASN A 1 87 ? 21.304 -1.569 -4.699 1.00 50.25 87 ASN A N 1
ATOM 704 C CA . ASN A 1 87 ? 22.429 -2.443 -5.062 1.00 50.25 87 ASN A CA 1
ATOM 705 C C . ASN A 1 87 ? 22.872 -2.355 -6.540 1.00 50.25 87 ASN A C 1
ATOM 707 O O . ASN A 1 87 ? 24.060 -2.520 -6.796 1.00 50.25 87 ASN A O 1
ATOM 711 N N . ASP A 1 88 ? 21.965 -2.086 -7.484 1.00 47.44 88 ASP A N 1
ATOM 712 C CA . ASP A 1 88 ? 22.285 -1.952 -8.917 1.00 47.44 88 ASP A CA 1
ATOM 713 C C . ASP A 1 88 ? 22.740 -0.526 -9.296 1.00 47.44 88 ASP A C 1
ATOM 715 O O . ASP A 1 88 ? 23.583 -0.385 -10.182 1.00 47.44 88 ASP A O 1
ATOM 719 N N . ASP A 1 89 ? 22.255 0.526 -8.614 1.00 45.62 89 ASP A N 1
ATOM 720 C CA . ASP A 1 89 ? 22.692 1.918 -8.849 1.00 45.62 89 ASP A CA 1
ATOM 721 C C . ASP A 1 89 ? 23.848 2.369 -7.937 1.00 45.62 89 ASP A C 1
ATOM 723 O O . ASP A 1 89 ? 24.454 3.411 -8.201 1.00 45.62 89 ASP A O 1
ATOM 727 N N . ILE A 1 90 ? 24.235 1.605 -6.901 1.00 45.66 90 ILE A N 1
ATOM 728 C CA . ILE A 1 90 ? 25.516 1.816 -6.197 1.00 45.66 90 ILE A CA 1
ATOM 729 C C . ILE A 1 90 ? 26.644 1.212 -7.052 1.00 45.66 90 ILE A C 1
ATOM 731 O O . ILE A 1 90 ? 27.458 0.401 -6.618 1.00 45.66 90 ILE A O 1
ATOM 735 N N . VAL A 1 91 ? 26.787 1.721 -8.277 1.00 46.47 91 VAL A N 1
ATOM 736 C CA . VAL A 1 91 ? 28.127 2.095 -8.729 1.00 46.47 91 VAL A CA 1
ATOM 737 C C . VAL A 1 91 ? 28.500 3.324 -7.90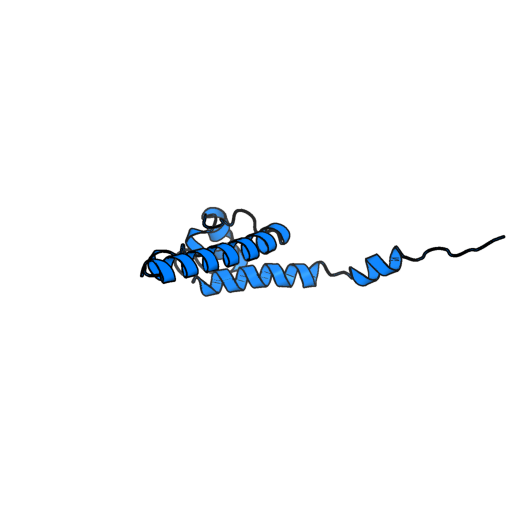5 1.00 46.47 91 VAL A C 1
ATOM 739 O O . VAL A 1 91 ? 28.362 4.466 -8.327 1.00 46.47 91 VAL A O 1
ATOM 742 N N . ASP A 1 92 ? 28.897 3.030 -6.671 1.00 52.47 92 ASP A N 1
ATOM 743 C CA . ASP A 1 92 ? 29.880 3.785 -5.920 1.00 52.47 92 ASP A CA 1
ATOM 744 C C . ASP A 1 92 ? 29.583 5.293 -5.834 1.00 52.47 92 ASP A C 1
ATOM 746 O O . ASP A 1 92 ? 30.310 6.140 -6.353 1.00 52.47 92 ASP A O 1
ATOM 750 N N . VAL A 1 93 ? 28.473 5.647 -5.173 1.00 54.31 93 VAL A N 1
ATOM 751 C CA . VAL A 1 93 ? 28.191 7.049 -4.814 1.00 54.31 93 VAL A CA 1
ATOM 752 C C . VAL A 1 93 ? 29.327 7.603 -3.943 1.00 54.31 93 VAL A C 1
ATOM 754 O O . VAL A 1 93 ? 29.674 8.776 -4.080 1.00 54.31 93 VAL A O 1
ATOM 757 N N . AS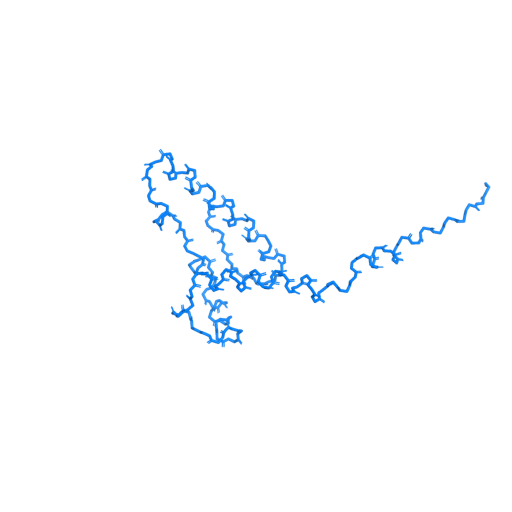P A 1 94 ? 29.962 6.747 -3.134 1.00 53.53 94 ASP A N 1
ATOM 758 C CA . ASP A 1 94 ? 31.171 7.074 -2.377 1.00 53.53 94 ASP A CA 1
ATOM 759 C C . ASP A 1 94 ? 32.366 7.355 -3.314 1.00 53.53 94 ASP A C 1
ATOM 761 O O . ASP A 1 94 ? 32.975 8.419 -3.197 1.00 53.53 94 ASP A O 1
ATOM 765 N N . ALA A 1 95 ? 32.643 6.533 -4.339 1.00 54.00 95 ALA A N 1
ATOM 766 C CA . ALA A 1 95 ? 33.683 6.872 -5.325 1.00 54.00 95 ALA A CA 1
ATOM 767 C C . ALA A 1 95 ? 33.332 8.058 -6.238 1.00 54.00 95 ALA A C 1
ATOM 769 O O . ALA A 1 95 ? 34.238 8.754 -6.703 1.00 54.00 95 ALA A O 1
ATOM 770 N N . LEU A 1 96 ? 32.051 8.329 -6.505 1.00 52.25 96 LEU A N 1
ATOM 771 C CA . LEU A 1 96 ? 31.616 9.526 -7.235 1.00 52.25 96 LEU A CA 1
ATOM 772 C C . LEU A 1 96 ? 31.844 10.798 -6.410 1.00 52.25 96 LEU A C 1
ATOM 774 O O . LEU A 1 96 ? 32.229 11.830 -6.973 1.00 52.25 96 LEU A O 1
ATOM 778 N N . PHE A 1 97 ? 31.649 10.731 -5.090 1.00 53.03 97 PHE A N 1
ATOM 779 C CA . PHE A 1 97 ? 32.010 11.815 -4.181 1.00 53.03 97 PHE A CA 1
ATOM 780 C C . PHE A 1 97 ? 33.532 11.984 -4.095 1.00 53.03 97 PHE A C 1
ATOM 782 O O . PHE A 1 97 ? 34.011 13.107 -4.264 1.00 53.03 97 PHE A O 1
ATOM 789 N N . ASP A 1 98 ? 34.299 10.897 -3.973 1.00 54.25 98 ASP A N 1
ATOM 790 C CA . ASP A 1 98 ? 35.768 10.943 -3.919 1.00 54.25 98 ASP A CA 1
ATOM 791 C C . ASP A 1 98 ? 36.412 11.428 -5.232 1.00 54.25 98 ASP A C 1
ATOM 793 O O . ASP A 1 98 ? 37.423 12.138 -5.211 1.00 54.25 98 ASP A O 1
ATOM 797 N N . GLN A 1 99 ? 35.823 11.131 -6.397 1.00 54.31 99 GLN A N 1
ATOM 798 C CA . GLN A 1 99 ? 36.318 11.649 -7.681 1.00 54.31 99 GLN A CA 1
ATOM 799 C C . GLN A 1 99 ? 36.062 13.149 -7.871 1.00 54.31 99 GLN A C 1
ATOM 801 O O . GLN A 1 99 ? 36.855 13.814 -8.543 1.00 54.31 99 GLN A O 1
ATOM 806 N N . ARG A 1 100 ? 34.989 13.706 -7.292 1.00 48.53 100 ARG A N 1
ATOM 807 C CA . ARG A 1 100 ? 34.670 15.144 -7.392 1.00 48.53 100 ARG A CA 1
ATOM 808 C C . ARG A 1 100 ? 35.303 16.008 -6.300 1.00 48.53 100 ARG A C 1
ATOM 810 O O . ARG A 1 100 ? 35.274 17.229 -6.432 1.00 48.53 100 ARG A O 1
ATOM 817 N N . LEU A 1 101 ? 35.901 15.403 -5.273 1.00 50.47 101 LEU A N 1
ATOM 818 C CA . LEU A 1 101 ? 36.547 16.091 -4.148 1.00 50.47 101 LEU A CA 1
ATOM 819 C C . LEU A 1 101 ? 38.080 16.039 -4.174 1.00 50.47 101 LEU A C 1
ATOM 821 O O . LEU A 1 101 ? 38.729 16.222 -3.147 1.00 50.47 101 LEU A O 1
ATOM 825 N N . LYS A 1 102 ? 38.697 15.921 -5.355 1.00 53.62 102 LYS A N 1
ATOM 826 C CA . LYS A 1 102 ? 40.081 16.391 -5.525 1.00 53.62 102 LYS A CA 1
ATOM 827 C C . LYS A 1 102 ? 40.084 17.915 -5.607 1.00 53.62 102 LYS A C 1
ATOM 829 O O . LYS A 1 102 ? 40.197 18.504 -6.678 1.00 53.62 102 LYS A O 1
ATOM 834 N N . MET A 1 103 ? 39.909 18.543 -4.447 1.00 56.66 103 MET A N 1
ATOM 835 C CA . MET A 1 103 ? 40.241 19.944 -4.233 1.00 56.66 103 MET A CA 1
ATOM 836 C C . MET A 1 103 ? 41.743 20.082 -4.507 1.00 56.66 103 MET A C 1
ATOM 838 O O . MET A 1 103 ? 42.573 19.581 -3.751 1.00 56.66 103 MET A O 1
ATOM 842 N N . ASP A 1 104 ? 42.081 20.679 -5.647 1.00 57.78 104 ASP A N 1
ATOM 843 C CA . ASP A 1 104 ? 43.455 20.965 -6.051 1.00 57.78 104 ASP A CA 1
ATOM 844 C C . ASP A 1 104 ? 43.967 22.102 -5.148 1.00 57.78 104 ASP A C 1
ATOM 846 O O . ASP A 1 104 ? 43.898 23.283 -5.484 1.00 57.78 104 ASP A O 1
ATOM 850 N N . LEU A 1 105 ? 44.396 21.743 -3.934 1.00 60.09 105 LEU A N 1
ATOM 851 C CA . LEU A 1 105 ? 45.113 22.620 -3.011 1.00 60.09 105 LEU A CA 1
ATOM 852 C C . LEU A 1 105 ? 46.531 22.818 -3.547 1.00 60.09 105 LEU A C 1
ATOM 854 O O . LEU A 1 105 ? 47.504 22.262 -3.043 1.00 60.09 105 LEU A O 1
ATOM 858 N N . ARG A 1 106 ? 46.646 23.605 -4.612 1.00 56.97 106 ARG A N 1
ATOM 859 C CA . ARG A 1 106 ? 47.888 24.297 -4.935 1.00 56.97 106 ARG A CA 1
ATOM 860 C C . ARG A 1 106 ? 47.770 25.700 -4.368 1.00 56.97 106 ARG A C 1
ATOM 862 O O . ARG A 1 106 ? 47.312 26.620 -5.037 1.00 56.97 106 ARG A O 1
ATOM 869 N N . GLU A 1 107 ? 48.134 25.806 -3.092 1.00 53.53 107 GLU A N 1
ATOM 870 C CA . GLU A 1 107 ? 48.565 27.064 -2.493 1.00 53.53 107 GLU A CA 1
ATOM 871 C C . GLU A 1 107 ? 49.669 27.680 -3.361 1.00 53.53 107 GLU A C 1
ATOM 873 O O . GLU A 1 107 ? 50.602 26.985 -3.772 1.00 53.53 107 GLU A O 1
ATOM 878 N N . ALA A 1 108 ? 49.568 28.980 -3.617 1.00 45.31 108 ALA A N 1
ATOM 879 C CA . ALA A 1 108 ? 50.706 29.811 -3.978 1.00 45.31 108 ALA A CA 1
ATOM 880 C C . ALA A 1 108 ? 50.406 31.268 -3.581 1.00 45.31 108 ALA A C 1
ATOM 882 O O . ALA A 1 108 ? 49.647 31.935 -4.280 1.00 45.31 108 ALA A O 1
ATOM 883 N N . ASP A 1 109 ? 51.005 31.645 -2.442 1.00 46.56 109 ASP A N 1
ATOM 884 C CA . ASP A 1 109 ? 51.354 32.972 -1.878 1.00 46.56 109 ASP A CA 1
ATOM 885 C C . ASP A 1 109 ? 50.329 34.126 -1.879 1.00 46.56 109 ASP A C 1
ATOM 887 O O . ASP A 1 109 ? 50.040 34.713 -2.947 1.00 46.56 109 ASP A O 1
#

pLDDT: mean 83.08, std 17.26, range [45.31, 96.5]

Secondary structure (DSSP, 8-state):
----B---SHHHHHHHHHHHHHHHHHHHHHHHHH---HHHHSPPTGGGB-HHHHHHIIIIISS--TTT--HHHHHHHHHHHHHHHHHHH-S-HHHHHHHH---------

Sequence (109 aa):
MPPYVTDISHPALVKWKRERQEYEDAIEARCAATGEDKSKALRSVKNSFNRNLLNTLCKFEWGTTIEDVTEDRIRSELDNIIRNVMNDDIVDVDALFDQRLKMDLREAD

Organism: NCBI:txid4796

Radius of gyration: 20.55 Å; chains: 1; bounding box: 64×48×36 Å

Foldseek 3Di:
DQAAAPDLPLVSLVVNVVSNVVVLVVLVVVCVVPVDDSVVSDDQVLNRYDVVVVQCCQVPPVVHGSVPDDSVNVVVVSVVSNVVCCVVVPPPPVVVVVVVPPPVPPDDD